Protein AF-A0A6N4TJT7-F1 (afdb_monomer)

Mean predicted aligned error: 5.01 Å

Structure (mmCIF, N/CA/C/O backbone):
data_AF-A0A6N4TJT7-F1
#
_entry.id   AF-A0A6N4TJT7-F1
#
loop_
_atom_site.group_PDB
_atom_site.id
_atom_site.type_symbol
_atom_site.label_atom_id
_atom_site.label_alt_id
_atom_site.label_comp_id
_atom_site.label_asym_id
_atom_site.label_entity_id
_atom_site.label_seq_id
_atom_site.pdbx_PDB_ins_code
_atom_site.Cartn_x
_atom_site.Cartn_y
_atom_site.Cartn_z
_atom_site.occupancy
_atom_site.B_iso_or_equiv
_atom_site.auth_seq_id
_atom_site.auth_comp_id
_atom_site.auth_asym_id
_atom_site.auth_atom_id
_atom_site.pdbx_PDB_model_num
ATOM 1 N N . MET A 1 1 ? 0.352 4.806 -11.366 1.00 74.25 1 MET A N 1
ATOM 2 C CA . MET A 1 1 ? 0.471 5.416 -10.021 1.00 74.25 1 MET A CA 1
ATOM 3 C C . MET A 1 1 ? -0.665 4.855 -9.215 1.00 74.25 1 MET A C 1
ATOM 5 O O . MET A 1 1 ? -1.808 5.167 -9.523 1.00 74.25 1 MET A O 1
ATOM 9 N N . ILE A 1 2 ? -0.316 4.013 -8.255 1.00 84.62 2 ILE A N 1
ATOM 10 C CA . ILE A 1 2 ? -1.249 3.339 -7.359 1.00 84.62 2 ILE A CA 1
ATOM 11 C C . ILE A 1 2 ? -1.897 4.404 -6.471 1.00 84.62 2 ILE A C 1
ATOM 13 O O . ILE A 1 2 ? -1.185 5.180 -5.828 1.00 84.62 2 ILE A O 1
ATOM 17 N N . ASP A 1 3 ? -3.226 4.505 -6.504 1.00 88.00 3 ASP A N 1
ATOM 18 C CA . ASP A 1 3 ? -3.960 5.545 -5.777 1.00 88.00 3 ASP A CA 1
ATOM 19 C C . ASP A 1 3 ? -4.267 5.065 -4.347 1.00 88.00 3 ASP A C 1
ATOM 21 O O . ASP A 1 3 ? -5.009 4.091 -4.188 1.00 88.00 3 ASP A O 1
ATOM 25 N N . PRO A 1 4 ? -3.770 5.741 -3.292 1.00 85.50 4 PRO A N 1
ATOM 26 C CA . PRO A 1 4 ? -4.053 5.364 -1.905 1.00 85.50 4 PRO A CA 1
ATOM 27 C C . PRO A 1 4 ? -5.552 5.286 -1.585 1.00 85.50 4 PRO A C 1
ATOM 29 O O . PRO A 1 4 ? -5.952 4.532 -0.700 1.00 85.50 4 PRO A O 1
ATOM 32 N N . LYS A 1 5 ? -6.406 6.017 -2.311 1.00 86.69 5 LYS A N 1
ATOM 33 C CA . LYS A 1 5 ? -7.862 5.998 -2.104 1.00 86.69 5 LYS A CA 1
ATOM 34 C C . LYS A 1 5 ? -8.511 4.671 -2.477 1.00 86.69 5 LYS A C 1
ATOM 36 O O . LYS A 1 5 ? -9.590 4.380 -1.969 1.00 86.69 5 LYS A O 1
ATO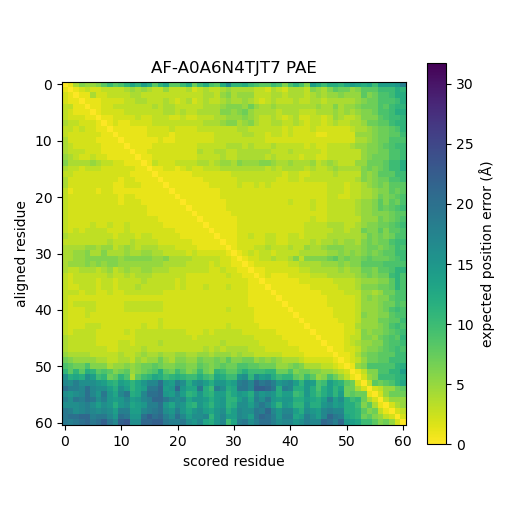M 41 N N . ASN A 1 6 ? -7.870 3.887 -3.340 1.00 88.69 6 ASN A N 1
ATOM 42 C CA . ASN A 1 6 ? -8.334 2.549 -3.697 1.00 88.69 6 ASN A CA 1
ATOM 43 C C . ASN A 1 6 ? -7.854 1.486 -2.694 1.00 88.69 6 ASN A C 1
ATOM 45 O O . ASN A 1 6 ? -8.423 0.403 -2.646 1.00 88.69 6 ASN A O 1
ATOM 49 N N . HIS A 1 7 ? -6.874 1.813 -1.844 1.00 86.25 7 HIS A N 1
ATOM 50 C CA . HIS A 1 7 ? -6.255 0.894 -0.884 1.00 86.25 7 HIS A CA 1
ATOM 51 C C . HIS A 1 7 ? -6.433 1.392 0.558 1.00 86.25 7 HIS A C 1
ATOM 53 O O . HIS A 1 7 ? -5.479 1.478 1.337 1.00 86.25 7 HIS A O 1
ATOM 59 N N . THR A 1 8 ? -7.674 1.735 0.930 1.00 89.31 8 THR A N 1
ATOM 60 C CA . THR A 1 8 ? -7.991 2.307 2.253 1.00 89.31 8 THR A CA 1
ATOM 61 C C . THR A 1 8 ? -7.546 1.410 3.402 1.00 89.31 8 THR A C 1
ATOM 63 O O . THR A 1 8 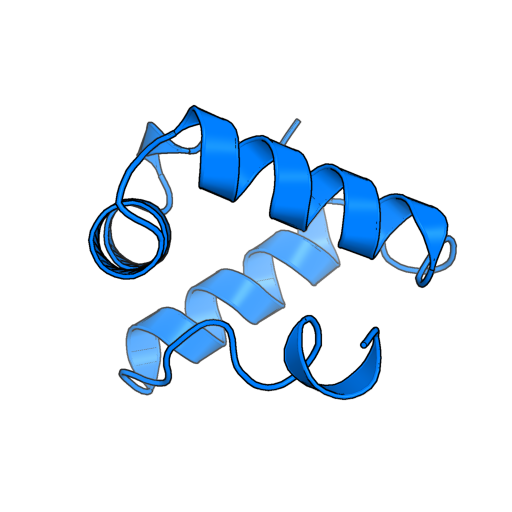? -7.093 1.923 4.418 1.00 89.31 8 THR A O 1
ATOM 66 N N . TYR A 1 9 ? -7.594 0.088 3.221 1.00 89.06 9 TYR A N 1
ATOM 67 C CA . TYR A 1 9 ? -7.115 -0.891 4.197 1.00 89.06 9 TYR A CA 1
ATOM 68 C C . TYR A 1 9 ? -5.646 -0.648 4.591 1.00 89.06 9 TYR A C 1
ATOM 70 O O . TYR A 1 9 ? -5.316 -0.520 5.771 1.00 8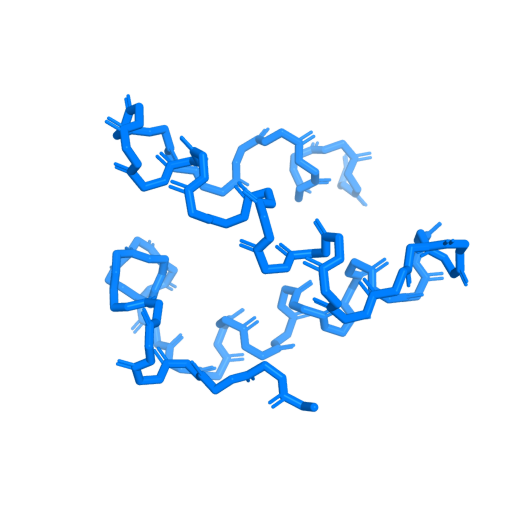9.06 9 TYR A O 1
ATOM 78 N N . HIS A 1 10 ? -4.759 -0.499 3.606 1.00 88.50 10 HIS A N 1
ATOM 79 C CA . HIS A 1 10 ? -3.339 -0.230 3.838 1.00 88.50 10 HIS A CA 1
ATOM 80 C C . HIS A 1 10 ? -3.105 1.166 4.399 1.00 88.50 10 HIS A C 1
ATOM 82 O O . HIS A 1 10 ? -2.269 1.329 5.287 1.00 88.50 10 HIS A O 1
ATOM 88 N N . VAL A 1 11 ? -3.854 2.166 3.924 1.00 89.38 11 VAL A N 1
ATOM 89 C CA . VAL A 1 11 ? -3.794 3.538 4.450 1.00 89.38 11 VAL A CA 1
ATOM 90 C C . VAL A 1 11 ? -4.170 3.573 5.935 1.00 89.38 11 VAL A C 1
ATOM 92 O O . VAL A 1 11 ? -3.482 4.223 6.720 1.00 89.38 11 VAL A O 1
ATOM 95 N N . GLU A 1 12 ? -5.216 2.850 6.343 1.00 88.88 12 GLU A N 1
ATOM 96 C CA . GLU A 1 12 ? -5.655 2.761 7.740 1.00 88.88 12 GLU A CA 1
ATOM 97 C C . GLU A 1 12 ? -4.614 2.070 8.629 1.00 88.88 12 GLU A C 1
ATOM 99 O O . GLU A 1 12 ? -4.366 2.524 9.746 1.00 88.88 12 GLU A O 1
ATOM 104 N N . ILE A 1 13 ? -3.956 1.019 8.131 1.00 87.25 13 ILE A N 1
ATOM 105 C CA . ILE A 1 13 ? -2.909 0.310 8.883 1.00 87.25 13 ILE A CA 1
ATOM 106 C C . ILE A 1 13 ? -1.633 1.147 9.013 1.00 87.25 13 ILE A C 1
ATOM 108 O O . ILE A 1 13 ? -1.006 1.165 10.073 1.00 87.25 13 ILE A O 1
ATOM 112 N N . LEU A 1 14 ? -1.240 1.837 7.943 1.00 85.75 14 LEU A N 1
ATOM 113 C CA . LEU A 1 14 ? -0.036 2.670 7.911 1.00 85.75 14 LEU A CA 1
ATOM 114 C C . LEU A 1 14 ? -0.242 4.037 8.582 1.00 85.75 14 LEU A C 1
ATOM 116 O O . LEU A 1 14 ? 0.729 4.695 8.956 1.00 85.75 14 LEU A O 1
ATOM 120 N N . GLY A 1 15 ? -1.495 4.458 8.756 1.00 86.75 15 GLY A N 1
ATOM 121 C CA . GLY A 1 15 ? -1.890 5.671 9.467 1.00 86.75 15 GLY A CA 1
ATOM 122 C C . GLY A 1 15 ? -1.934 6.944 8.618 1.00 86.75 15 GLY A C 1
ATOM 123 O O . GLY A 1 15 ? -2.351 7.982 9.132 1.00 86.75 15 GLY A O 1
ATOM 124 N N . SER A 1 16 ? -1.525 6.904 7.343 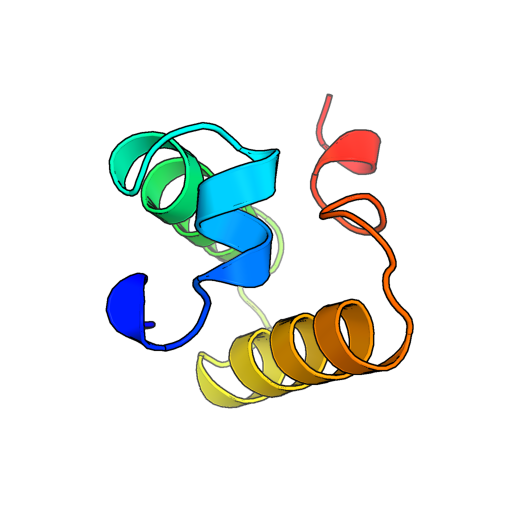1.00 89.88 16 SER A N 1
ATOM 125 C CA . SER A 1 16 ? -1.690 8.021 6.401 1.00 89.88 16 SER A CA 1
ATOM 126 C C . SER A 1 16 ? -1.461 7.623 4.937 1.00 89.88 16 SER A C 1
ATOM 128 O O . SER A 1 16 ? -0.748 6.664 4.637 1.00 89.88 16 SER A O 1
ATOM 130 N N . GLU A 1 17 ? -2.012 8.417 4.008 1.00 92.88 17 GLU A N 1
ATOM 131 C CA . GLU A 1 17 ? -1.731 8.292 2.566 1.00 92.88 17 GLU A CA 1
ATOM 132 C C . GLU A 1 17 ? -0.241 8.529 2.257 1.00 92.88 17 GLU A C 1
ATOM 134 O O . GLU A 1 17 ? 0.319 7.919 1.351 1.00 92.88 17 GLU A O 1
ATOM 139 N N . GLU A 1 18 ? 0.427 9.387 3.037 1.00 91.94 18 GLU A N 1
ATOM 140 C CA . GLU A 1 18 ? 1.868 9.636 2.919 1.00 91.94 18 GLU A CA 1
ATOM 141 C C . GLU A 1 18 ? 2.674 8.363 3.203 1.00 91.94 18 GLU A C 1
ATOM 143 O O . GLU A 1 18 ? 3.547 8.006 2.414 1.00 91.94 18 GLU A O 1
ATOM 148 N N . LYS A 1 19 ? 2.335 7.625 4.269 1.00 89.25 19 LYS A N 1
ATOM 149 C CA . LYS A 1 19 ? 2.994 6.353 4.597 1.00 89.25 19 LYS A CA 1
ATOM 150 C C . LYS A 1 19 ? 2.708 5.253 3.587 1.00 89.25 19 LYS A C 1
ATOM 152 O O . LYS A 1 19 ? 3.601 4.461 3.294 1.00 89.25 19 LYS A O 1
ATOM 157 N N . PHE A 1 20 ? 1.511 5.238 3.012 1.00 90.69 20 PHE A N 1
ATOM 158 C CA . PHE A 1 20 ? 1.210 4.362 1.885 1.00 90.69 20 PHE A CA 1
ATOM 159 C C . PHE A 1 20 ? 2.102 4.674 0.678 1.00 90.69 20 PHE A C 1
ATOM 161 O O . PHE A 1 20 ? 2.766 3.782 0.161 1.00 90.69 20 PHE A O 1
ATOM 168 N N . ASN A 1 21 ? 2.203 5.942 0.277 1.00 90.50 21 ASN A N 1
ATOM 169 C CA . ASN A 1 21 ? 3.040 6.334 -0.857 1.00 90.50 21 ASN A CA 1
ATOM 170 C C . ASN A 1 21 ? 4.528 6.031 -0.614 1.00 90.50 21 ASN A C 1
ATOM 172 O O . ASN A 1 21 ? 5.196 5.522 -1.511 1.00 90.50 21 ASN A O 1
ATOM 176 N N . GLU A 1 22 ? 5.043 6.272 0.599 1.00 90.00 22 GLU A N 1
ATOM 177 C CA . GLU A 1 22 ? 6.404 5.867 0.985 1.00 90.00 22 GLU A CA 1
ATOM 178 C C . GLU A 1 22 ? 6.618 4.351 0.825 1.00 90.00 22 GLU A C 1
ATOM 180 O O . GLU A 1 22 ? 7.660 3.923 0.327 1.00 90.00 22 GLU A O 1
ATOM 185 N N . MET A 1 23 ? 5.636 3.533 1.224 1.00 88.12 23 MET A N 1
ATOM 186 C CA . MET A 1 23 ? 5.687 2.079 1.064 1.00 88.12 23 MET A CA 1
ATOM 187 C C . MET A 1 23 ? 5.720 1.674 -0.415 1.00 88.12 23 MET A C 1
ATOM 189 O O . MET A 1 23 ? 6.554 0.853 -0.793 1.00 88.12 23 MET A O 1
ATOM 193 N N . ILE A 1 24 ? 4.864 2.259 -1.258 1.00 88.75 24 ILE A N 1
ATOM 194 C CA . ILE A 1 24 ? 4.836 1.971 -2.702 1.00 88.75 24 ILE A CA 1
ATOM 195 C C . ILE A 1 24 ? 6.165 2.345 -3.366 1.00 88.75 24 ILE A C 1
ATOM 197 O O . ILE A 1 24 ? 6.713 1.563 -4.144 1.00 88.75 24 ILE A O 1
ATOM 201 N N . GLU A 1 25 ? 6.737 3.498 -3.021 1.00 88.62 25 GLU A N 1
ATOM 202 C CA . GLU A 1 25 ? 8.045 3.911 -3.538 1.00 88.62 25 GLU A CA 1
ATOM 203 C C . GLU A 1 25 ? 9.172 2.979 -3.063 1.00 88.62 25 GLU A C 1
ATOM 205 O O . GLU A 1 25 ? 10.062 2.632 -3.842 1.00 88.62 25 GLU A O 1
ATOM 210 N N . ALA A 1 26 ? 9.116 2.496 -1.817 1.00 86.38 26 ALA A N 1
ATOM 211 C CA . ALA A 1 26 ? 10.062 1.502 -1.314 1.00 86.38 26 ALA A CA 1
ATOM 212 C C . ALA A 1 26 ? 9.946 0.158 -2.058 1.00 86.38 26 ALA A C 1
ATOM 214 O O . ALA A 1 26 ? 10.970 -0.434 -2.414 1.00 86.38 26 ALA A O 1
ATOM 215 N N . ILE A 1 27 ? 8.720 -0.299 -2.341 1.00 85.44 27 ILE A N 1
ATOM 216 C CA . ILE A 1 27 ? 8.465 -1.505 -3.140 1.00 85.44 27 ILE A CA 1
ATOM 217 C C . ILE A 1 27 ? 9.060 -1.332 -4.536 1.00 85.44 27 ILE A C 1
ATOM 219 O O . ILE A 1 27 ? 9.853 -2.169 -4.955 1.00 85.44 27 ILE A O 1
ATOM 223 N N . ARG A 1 28 ? 8.788 -0.215 -5.217 1.00 85.56 28 ARG A N 1
ATOM 224 C CA . ARG A 1 28 ? 9.349 0.081 -6.546 1.00 85.56 28 ARG A CA 1
ATOM 225 C C . ARG A 1 28 ? 10.873 0.111 -6.552 1.00 85.56 28 ARG A C 1
ATOM 227 O O . ARG A 1 28 ? 11.494 -0.398 -7.481 1.00 85.56 28 ARG A O 1
ATOM 234 N N . ALA A 1 29 ? 11.484 0.683 -5.517 1.00 86.50 29 ALA A N 1
ATOM 235 C CA . ALA A 1 29 ? 12.936 0.778 -5.418 1.00 86.50 29 ALA A CA 1
ATOM 236 C C . ALA A 1 29 ? 13.614 -0.592 -5.259 1.00 86.50 29 ALA A C 1
ATOM 238 O O . ALA A 1 29 ? 14.727 -0.787 -5.751 1.00 86.50 29 ALA A O 1
ATOM 239 N N . LYS A 1 30 ? 12.973 -1.540 -4.565 1.00 83.50 30 LYS A N 1
ATOM 240 C CA . LYS A 1 30 ? 13.565 -2.858 -4.279 1.00 83.50 30 LYS A CA 1
ATOM 241 C C . LYS A 1 30 ? 13.094 -3.968 -5.214 1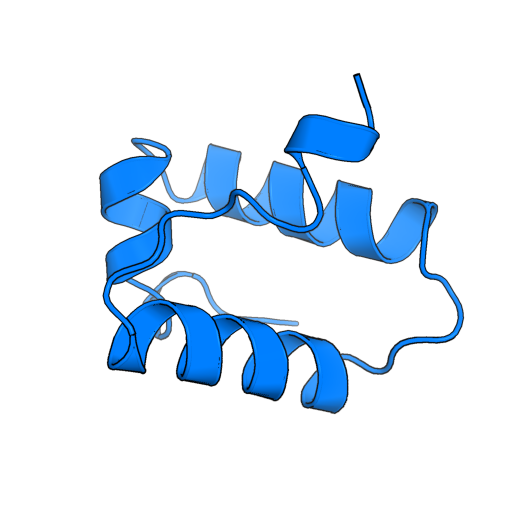.00 83.50 30 LYS A C 1
ATOM 243 O O . LYS A 1 30 ? 13.864 -4.885 -5.481 1.00 83.50 30 LYS A O 1
ATOM 248 N N . ALA A 1 31 ? 11.868 -3.876 -5.710 1.00 84.00 31 ALA A N 1
ATOM 249 C CA . ALA A 1 31 ? 11.226 -4.822 -6.611 1.00 84.00 31 ALA A CA 1
ATOM 250 C C . ALA A 1 31 ? 10.965 -4.162 -7.972 1.00 84.00 31 ALA A C 1
ATOM 252 O O . ALA A 1 31 ? 9.847 -4.134 -8.470 1.00 84.00 31 ALA A O 1
ATOM 253 N N . VAL A 1 32 ? 12.033 -3.649 -8.593 1.00 85.06 32 VAL A N 1
ATOM 254 C CA . VAL A 1 32 ? 12.001 -2.964 -9.904 1.00 85.06 32 VAL A CA 1
ATOM 255 C C . VAL A 1 32 ? 11.445 -3.820 -11.051 1.00 85.06 32 VAL A C 1
ATOM 257 O O . VAL A 1 32 ? 11.211 -3.307 -12.141 1.00 85.06 32 VAL A O 1
ATOM 260 N N . TRP A 1 33 ? 11.306 -5.131 -10.835 1.00 86.00 33 TRP A N 1
ATOM 261 C CA . TRP A 1 33 ? 10.749 -6.082 -11.796 1.00 86.00 33 TRP A CA 1
ATOM 262 C C . TRP A 1 33 ? 9.226 -6.216 -11.708 1.00 86.00 33 TRP A C 1
ATOM 264 O O . TRP A 1 33 ? 8.660 -6.842 -12.597 1.00 86.00 33 TRP A O 1
ATOM 274 N N . LEU A 1 34 ? 8.586 -5.673 -10.667 1.00 87.25 34 LEU A N 1
ATOM 275 C CA . LEU A 1 34 ? 7.132 -5.666 -10.542 1.00 87.25 34 LEU A CA 1
ATOM 276 C C . LEU A 1 34 ? 6.547 -4.464 -11.281 1.00 87.25 34 LEU A C 1
ATOM 278 O O . LEU A 1 34 ? 7.012 -3.329 -11.140 1.00 87.25 34 LEU A O 1
ATOM 282 N N . SER A 1 35 ? 5.508 -4.725 -12.060 1.00 90.88 35 SER A N 1
ATOM 283 C CA . SER A 1 35 ? 4.651 -3.697 -12.641 1.00 90.88 35 SER A CA 1
ATOM 284 C C . SER A 1 35 ? 3.706 -3.090 -11.595 1.00 90.88 35 SER A C 1
ATOM 286 O O . SER A 1 35 ? 3.462 -3.681 -10.546 1.00 90.88 35 SER A O 1
ATOM 288 N N . ASP A 1 36 ? 3.150 -1.907 -11.886 1.00 90.19 36 ASP A N 1
ATOM 289 C CA . ASP A 1 36 ? 2.106 -1.301 -11.039 1.00 90.19 36 ASP A CA 1
ATOM 290 C C . ASP A 1 36 ? 0.903 -2.264 -10.881 1.00 90.19 36 ASP A C 1
ATOM 292 O O . ASP A 1 36 ? 0.366 -2.365 -9.786 1.00 90.19 36 ASP A O 1
ATOM 296 N N . GLU A 1 37 ? 0.543 -3.015 -11.932 1.00 91.31 37 GLU A N 1
ATOM 297 C CA . GLU A 1 37 ? -0.543 -4.016 -11.923 1.00 91.31 37 GLU A CA 1
ATOM 298 C C . GLU A 1 37 ? -0.255 -5.169 -10.946 1.00 91.31 37 GLU A C 1
ATOM 300 O O . GLU A 1 37 ? -1.094 -5.503 -10.118 1.00 91.31 37 GLU A O 1
ATOM 305 N N . GLU A 1 38 ? 0.959 -5.731 -10.971 1.00 90.25 38 GLU A N 1
ATOM 306 C CA . GLU A 1 38 ? 1.350 -6.800 -10.038 1.00 90.25 38 GLU A CA 1
ATOM 307 C C . GLU A 1 38 ? 1.403 -6.313 -8.583 1.00 90.25 38 GLU A C 1
ATOM 309 O O . GLU A 1 38 ? 1.125 -7.073 -7.658 1.00 90.25 38 GLU A O 1
ATOM 314 N N . ILE A 1 39 ? 1.768 -5.047 -8.356 1.00 89.19 39 ILE A N 1
ATOM 315 C CA . ILE A 1 39 ? 1.733 -4.460 -7.012 1.00 89.19 39 ILE A CA 1
ATOM 316 C C . ILE A 1 39 ? 0.278 -4.282 -6.556 1.00 89.19 39 ILE A C 1
ATOM 318 O O . ILE A 1 39 ? -0.018 -4.578 -5.402 1.00 89.19 39 ILE A O 1
ATOM 322 N N . GLU A 1 40 ? -0.628 -3.846 -7.435 1.00 90.62 40 GLU A N 1
ATOM 323 C CA . GLU A 1 40 ? -2.062 -3.753 -7.124 1.00 90.62 40 GLU A CA 1
ATOM 324 C C . GLU A 1 40 ? -2.658 -5.125 -6.777 1.00 90.62 40 GLU A C 1
ATOM 326 O O . GLU A 1 40 ? -3.311 -5.242 -5.742 1.00 90.62 40 GLU A O 1
ATOM 331 N N . GLU A 1 41 ? -2.342 -6.183 -7.532 1.00 90.50 41 GLU A N 1
ATOM 332 C CA . GLU A 1 41 ? -2.791 -7.551 -7.219 1.00 90.50 41 GLU A CA 1
ATOM 333 C C . GLU A 1 41 ? -2.327 -8.021 -5.828 1.00 90.50 41 GLU A C 1
ATOM 335 O O . GLU A 1 41 ? -3.093 -8.640 -5.087 1.00 90.50 41 GLU A O 1
ATOM 340 N N . ILE A 1 42 ? -1.088 -7.695 -5.436 1.00 88.50 42 ILE A N 1
ATOM 341 C CA . ILE A 1 42 ? -0.562 -8.015 -4.099 1.00 88.50 42 ILE A CA 1
ATOM 342 C C . ILE A 1 42 ? -1.349 -7.277 -3.009 1.00 88.50 42 ILE A C 1
ATOM 344 O O . ILE A 1 42 ? -1.690 -7.874 -1.987 1.00 88.50 42 ILE A O 1
ATOM 348 N N . LEU A 1 43 ? -1.631 -5.985 -3.205 1.00 88.56 43 LEU A N 1
ATOM 349 C CA . LEU A 1 43 ? -2.392 -5.183 -2.243 1.00 88.56 43 LEU A CA 1
ATOM 350 C C . LEU A 1 43 ? -3.839 -5.684 -2.125 1.00 88.56 43 LEU A C 1
ATOM 352 O O . LEU A 1 43 ? -4.390 -5.750 -1.023 1.00 88.56 43 LEU A O 1
ATOM 356 N N . ASP A 1 44 ? -4.451 -6.080 -3.235 1.00 89.69 44 ASP A N 1
ATOM 357 C CA . ASP A 1 44 ? -5.796 -6.647 -3.238 1.00 89.69 44 ASP A CA 1
ATOM 358 C C . ASP A 1 44 ? -5.826 -7.986 -2.485 1.00 89.69 44 ASP A C 1
ATOM 360 O O . ASP A 1 44 ? -6.663 -8.177 -1.600 1.00 89.69 44 ASP A O 1
ATOM 364 N N . GLU A 1 45 ? -4.853 -8.871 -2.726 1.00 89.25 45 GLU A N 1
ATOM 365 C CA . GLU A 1 45 ? -4.725 -10.148 -2.014 1.00 89.25 45 GLU A CA 1
ATOM 366 C C . GLU A 1 45 ? -4.501 -9.955 -0.499 1.00 89.25 45 GLU A C 1
ATOM 368 O O . GLU A 1 45 ? -5.090 -10.669 0.322 1.00 89.25 45 GLU A O 1
ATOM 373 N N . GLU A 1 46 ? -3.675 -8.981 -0.101 1.00 88.69 46 GLU A N 1
ATOM 374 C CA . GLU A 1 46 ? -3.463 -8.609 1.305 1.00 88.69 46 GLU A CA 1
ATOM 375 C C . GLU A 1 46 ? -4.767 -8.133 1.965 1.00 88.69 46 GLU A C 1
ATOM 377 O O . GLU A 1 46 ? -5.096 -8.563 3.078 1.00 88.69 46 GLU A O 1
ATOM 382 N N . THR A 1 47 ? -5.542 -7.311 1.253 1.00 89.75 47 THR A N 1
ATOM 383 C CA . THR A 1 47 ? -6.842 -6.805 1.714 1.00 89.75 47 THR A CA 1
ATOM 384 C C . THR A 1 47 ? -7.848 -7.941 1.883 1.00 89.75 47 THR A C 1
ATOM 386 O O . THR A 1 47 ? -8.468 -8.063 2.942 1.00 89.75 47 THR A O 1
ATOM 389 N N . GLU A 1 48 ? -7.981 -8.825 0.887 1.00 89.56 48 GLU A N 1
ATOM 390 C CA . GLU A 1 48 ? -8.882 -9.983 0.950 1.00 89.56 48 GLU A CA 1
ATOM 391 C C . GLU A 1 48 ? -8.560 -10.896 2.137 1.00 89.56 48 GLU A C 1
ATOM 393 O O . GLU A 1 48 ? -9.453 -11.391 2.835 1.00 89.56 48 GLU A O 1
ATOM 398 N N . LYS A 1 49 ? -7.268 -11.100 2.405 1.00 87.31 49 LYS A N 1
ATOM 399 C CA . LYS A 1 49 ? -6.801 -11.959 3.496 1.00 87.31 49 LYS A CA 1
ATOM 400 C C . LYS A 1 49 ? -6.765 -11.256 4.852 1.00 87.31 49 LYS A C 1
ATOM 402 O O . LYS A 1 49 ? -6.504 -11.924 5.853 1.00 87.31 49 LYS A O 1
ATOM 407 N N . ASN A 1 50 ? -7.062 -9.955 4.912 1.00 83.31 50 ASN A N 1
ATOM 408 C CA . ASN A 1 50 ? -6.895 -9.113 6.099 1.00 83.31 50 ASN A CA 1
ATOM 409 C C . ASN A 1 50 ? -5.486 -9.237 6.706 1.00 83.31 50 ASN A C 1
ATOM 411 O O . ASN A 1 50 ? -5.316 -9.303 7.928 1.00 83.31 50 ASN A O 1
ATOM 415 N N . ILE A 1 51 ? -4.477 -9.293 5.841 1.00 81.19 51 ILE A N 1
ATOM 416 C CA . ILE A 1 51 ? -3.071 -9.325 6.226 1.00 81.19 51 ILE A CA 1
ATOM 417 C C . ILE A 1 51 ? -2.537 -7.908 6.045 1.00 81.19 51 ILE A C 1
ATOM 419 O O . ILE A 1 51 ? -2.576 -7.369 4.946 1.00 81.19 51 ILE A O 1
ATOM 423 N N . GLY A 1 52 ? -2.034 -7.295 7.122 1.00 69.44 52 GLY A N 1
ATOM 424 C CA . GLY A 1 52 ? -1.394 -5.980 7.021 1.00 69.44 52 GLY A CA 1
ATOM 425 C C . GLY A 1 52 ? -0.161 -6.010 6.104 1.00 69.44 52 GLY A C 1
ATOM 426 O O . GLY A 1 52 ? 0.265 -7.110 5.756 1.00 69.44 52 GLY A O 1
ATOM 427 N N . PRO A 1 53 ? 0.445 -4.848 5.773 1.00 66.38 53 PRO A N 1
ATOM 428 C CA . PRO A 1 53 ? 1.506 -4.656 4.762 1.00 66.38 53 PRO A CA 1
ATOM 429 C C . PRO A 1 53 ? 2.841 -5.338 5.123 1.00 66.38 53 PRO A C 1
ATOM 431 O O . PRO A 1 53 ? 3.904 -4.733 5.255 1.00 66.38 53 PRO A O 1
ATOM 434 N N . SER A 1 54 ? 2.780 -6.636 5.367 1.00 59.72 54 SER A N 1
ATOM 435 C CA . SER A 1 54 ? 3.691 -7.388 6.218 1.00 59.72 54 SER A CA 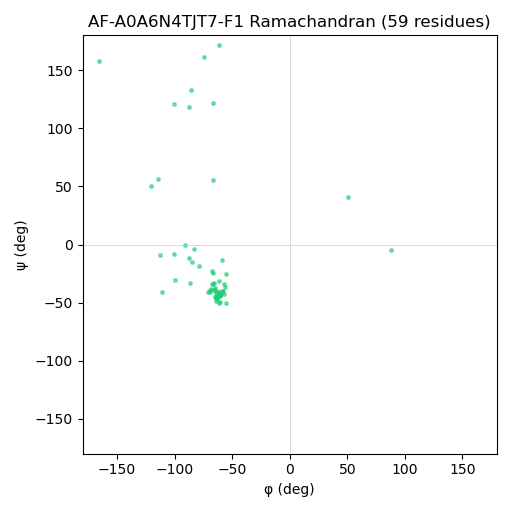1
ATOM 436 C C . SER A 1 54 ? 4.542 -8.369 5.434 1.00 59.72 54 SER A C 1
ATOM 438 O O . SER A 1 54 ? 5.515 -8.873 5.989 1.00 59.72 54 SER A O 1
ATOM 440 N N . PHE A 1 55 ? 4.279 -8.589 4.144 1.00 52.06 55 PHE A N 1
ATOM 441 C CA . PHE A 1 55 ? 5.112 -9.509 3.377 1.00 52.06 55 PHE A CA 1
ATOM 442 C C . PHE A 1 55 ? 6.356 -8.839 2.773 1.00 52.06 55 PHE A C 1
ATOM 444 O O . PHE A 1 55 ? 7.425 -9.445 2.740 1.00 52.06 55 PHE A O 1
ATOM 451 N N . TRP A 1 56 ? 6.267 -7.562 2.387 1.00 53.09 56 TRP A N 1
ATOM 452 C CA . TRP A 1 56 ? 7.348 -6.883 1.65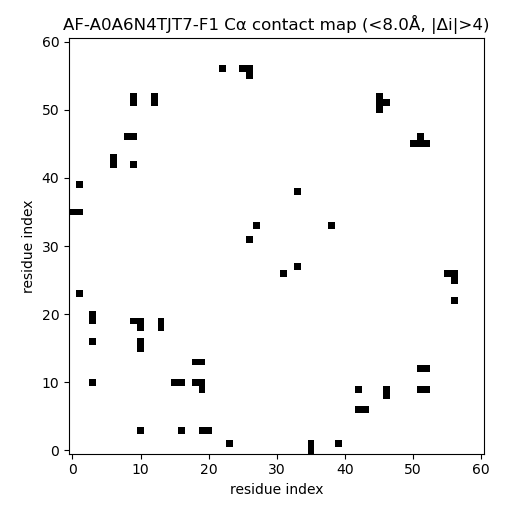7 1.00 53.09 56 TRP A CA 1
ATOM 453 C C . TRP A 1 56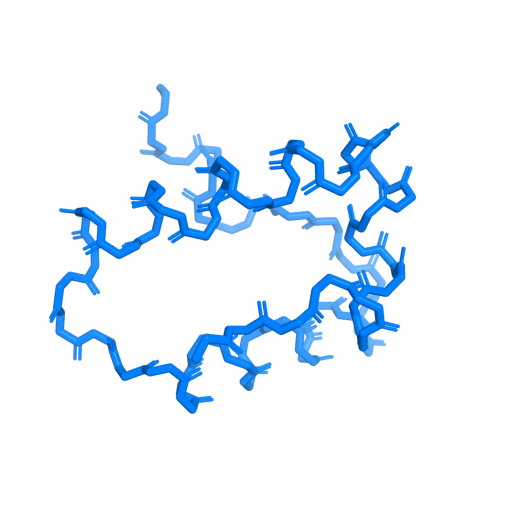 ? 8.063 -5.803 2.474 1.00 53.09 56 TRP A C 1
ATOM 455 O O . TRP A 1 56 ? 9.289 -5.747 2.462 1.00 53.09 56 TRP A O 1
ATOM 465 N N . TYR A 1 57 ? 7.340 -4.998 3.258 1.00 50.59 57 TYR A N 1
ATOM 466 C CA . TYR A 1 57 ? 7.930 -3.918 4.063 1.00 50.59 57 TYR A CA 1
ATOM 467 C C . TYR A 1 57 ? 8.799 -4.443 5.222 1.00 50.59 57 TYR A C 1
ATOM 469 O O . TYR A 1 57 ? 9.880 -3.922 5.492 1.00 50.59 57 TYR A O 1
ATOM 477 N N . SER A 1 58 ? 8.375 -5.538 5.864 1.00 51.84 58 SER A N 1
ATOM 478 C CA . SER A 1 58 ? 9.091 -6.170 6.984 1.00 51.84 58 SER A CA 1
ATOM 479 C C . SER A 1 58 ? 10.436 -6.794 6.597 1.00 51.84 58 SER A C 1
ATOM 481 O O . SER A 1 58 ? 11.272 -6.975 7.476 1.00 51.84 58 SER A O 1
ATOM 483 N N . GLN A 1 59 ? 10.647 -7.167 5.332 1.00 46.16 59 GLN A N 1
ATOM 484 C CA . GLN A 1 59 ? 11.918 -7.747 4.868 1.00 46.16 59 GLN A CA 1
ATOM 485 C C . GLN A 1 59 ? 12.894 -6.681 4.354 1.00 46.16 59 GLN A C 1
ATOM 487 O O . GLN A 1 59 ? 13.998 -6.991 3.903 1.00 46.16 59 GLN A O 1
ATOM 492 N N . MET A 1 60 ? 12.474 -5.415 4.377 1.00 48.66 60 MET A N 1
ATOM 493 C CA . MET A 1 60 ? 13.241 -4.287 3.870 1.00 48.66 60 MET A CA 1
ATOM 494 C C . MET A 1 60 ? 13.952 -3.470 4.953 1.00 48.66 60 MET A C 1
ATOM 496 O O . MET A 1 60 ? 14.768 -2.622 4.572 1.00 48.66 60 MET A O 1
ATOM 500 N N . TYR A 1 61 ? 13.674 -3.761 6.226 1.00 43.19 61 TYR A N 1
ATOM 501 C CA . TYR A 1 61 ? 14.334 -3.239 7.424 1.00 43.19 61 TYR A CA 1
ATOM 502 C C . TYR A 1 61 ? 15.203 -4.303 8.096 1.00 43.19 61 TYR A C 1
ATOM 504 O O . TYR A 1 61 ? 14.803 -5.488 8.077 1.00 43.19 61 TYR A O 1
#

pLDDT: mean 82.28, std 13.19, range [43.19, 92.88]

Solvent-accessible surface area (backbone atoms only — not comparable to full-atom values): 3748 Å² total; per-residue (Å²): 130,89,57,57,84,81,40,50,70,57,22,64,73,59,70,31,61,67,49,39,51,53,49,53,52,51,46,48,73,74,42,70,86,59,50,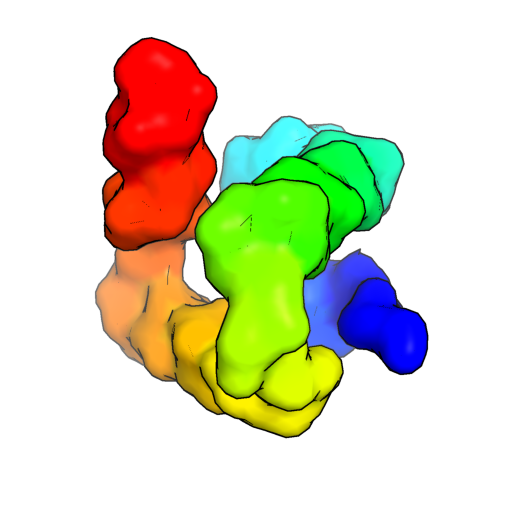74,68,59,51,48,54,52,54,50,54,28,56,77,67,71,46,70,84,57,82,64,59,62,75,72,108

Foldseek 3Di:
DDQVVVLVLQCVVLVHPVSVVVVVVLCCVVVVVDDPVNVVVVSVVCVVVVNYPPPPPVVSD

Sequence (61 aa):
MIDPKNHTYHVEILGSEEKFNEMIEAIRAKAVWLSDEEIEEILDEETEKNIGPSFWYSQMY

Secondary structure (DSSP, 8-state):
---GGG-HHHHHHHSSHHHHHHHHHHHHHH-TT--HHHHHHHHHHHHHHT--STTTGGG--

Organism: NCBI:txid2583452

Radius of gyration: 10.49 Å; Cα contacts (8 Å, |Δi|>4): 35; chains: 1; bounding box: 23×22×22 Å